Protein AF-A0A1V5Z136-F1 (afdb_monomer_lite)

Structure (mmCIF, N/CA/C/O backbone):
data_AF-A0A1V5Z136-F1
#
_entry.id   AF-A0A1V5Z136-F1
#
loop_
_atom_site.group_PDB
_atom_site.id
_atom_site.type_symbol
_atom_site.label_atom_id
_atom_site.label_alt_id
_atom_site.label_comp_id
_atom_site.label_asym_id
_atom_site.label_entity_id
_atom_site.label_seq_id
_atom_site.pdbx_PDB_ins_code
_atom_site.Cartn_x
_atom_site.Cartn_y
_atom_site.Cartn_z
_atom_site.occupancy
_atom_site.B_iso_or_equiv
_atom_site.auth_seq_id
_atom_site.auth_comp_id
_atom_site.auth_asym_id
_atom_site.auth_atom_id
_atom_site.pdbx_PDB_model_num
ATOM 1 N N . MET A 1 1 ? -1.554 -3.072 -46.218 1.00 57.72 1 MET A N 1
ATOM 2 C CA . MET A 1 1 ? -0.773 -3.272 -44.977 1.00 57.72 1 MET A CA 1
ATOM 3 C C . MET A 1 1 ? 0.629 -3.692 -45.387 1.00 57.72 1 MET A C 1
ATOM 5 O O . MET A 1 1 ? 0.768 -4.729 -46.022 1.00 57.72 1 MET A O 1
ATOM 9 N N . ASN A 1 2 ? 1.642 -2.846 -45.183 1.00 77.50 2 ASN A N 1
ATOM 10 C CA . ASN A 1 2 ? 2.935 -3.059 -45.844 1.00 77.50 2 ASN A CA 1
ATOM 11 C C . ASN A 1 2 ? 3.730 -4.125 -45.084 1.00 77.50 2 ASN A C 1
ATOM 13 O O . ASN A 1 2 ? 4.003 -3.965 -43.898 1.00 77.50 2 ASN A O 1
ATOM 17 N N . VAL A 1 3 ? 4.145 -5.181 -45.782 1.00 80.12 3 VAL A N 1
ATOM 18 C CA . VAL A 1 3 ? 4.916 -6.315 -45.234 1.00 80.12 3 VAL A CA 1
ATOM 19 C C . VAL A 1 3 ? 6.180 -5.880 -44.480 1.00 80.12 3 VAL A C 1
ATOM 21 O O . VAL A 1 3 ? 6.580 -6.525 -43.519 1.00 80.12 3 VAL A O 1
ATOM 24 N N . ARG A 1 4 ? 6.757 -4.729 -44.848 1.00 81.25 4 ARG A N 1
ATOM 25 C CA . ARG A 1 4 ? 7.908 -4.113 -44.166 1.00 81.25 4 ARG A CA 1
ATOM 26 C C . ARG A 1 4 ? 7.570 -3.646 -42.744 1.00 81.25 4 ARG A C 1
ATOM 28 O O . ARG A 1 4 ? 8.381 -3.825 -41.845 1.00 81.25 4 ARG A O 1
ATOM 35 N N . PHE A 1 5 ? 6.370 -3.102 -42.529 1.00 82.31 5 PHE A N 1
ATOM 36 C CA . PHE A 1 5 ? 5.892 -2.721 -41.193 1.00 82.31 5 PHE A CA 1
ATOM 37 C C . PHE A 1 5 ? 5.577 -3.948 -40.338 1.00 82.31 5 PHE A C 1
ATOM 39 O O . PHE A 1 5 ? 5.871 -3.951 -39.148 1.00 82.31 5 PHE A O 1
ATOM 46 N N . LEU A 1 6 ? 5.040 -5.004 -40.954 1.00 85.19 6 LEU A N 1
ATOM 47 C CA . LEU A 1 6 ? 4.765 -6.268 -40.273 1.00 85.19 6 LEU A CA 1
ATOM 48 C C . LEU A 1 6 ? 6.076 -6.925 -39.805 1.00 85.19 6 LEU A C 1
ATOM 50 O O . LEU A 1 6 ? 6.192 -7.321 -38.651 1.00 85.19 6 LEU A O 1
ATOM 54 N N . PHE A 1 7 ? 7.102 -6.925 -40.659 1.00 86.44 7 PHE A N 1
ATOM 55 C CA . PHE A 1 7 ? 8.437 -7.418 -40.319 1.00 86.44 7 PHE A CA 1
ATOM 56 C C . PHE A 1 7 ? 9.099 -6.606 -39.196 1.00 86.44 7 PHE A C 1
ATOM 58 O O . PHE A 1 7 ? 9.608 -7.188 -38.243 1.00 86.44 7 PHE A O 1
ATOM 65 N N . LEU A 1 8 ? 9.041 -5.270 -39.260 1.00 87.81 8 LEU A N 1
ATOM 66 C CA . LEU A 1 8 ? 9.574 -4.397 -38.206 1.00 87.81 8 LEU A CA 1
ATOM 67 C C . LEU A 1 8 ? 8.847 -4.593 -36.868 1.00 87.81 8 LEU A C 1
ATOM 69 O O . LEU A 1 8 ? 9.487 -4.593 -35.822 1.00 87.81 8 LEU A O 1
ATOM 73 N N . SER A 1 9 ? 7.529 -4.808 -36.898 1.00 82.62 9 SER A N 1
ATOM 74 C CA . SER A 1 9 ? 6.728 -5.070 -35.699 1.00 82.62 9 SER A CA 1
ATOM 75 C C . SER A 1 9 ? 7.068 -6.419 -35.058 1.00 82.62 9 SER A C 1
ATOM 77 O O . SER A 1 9 ? 7.237 -6.485 -33.842 1.00 82.62 9 SER A O 1
ATOM 79 N N . VAL A 1 10 ? 7.240 -7.474 -35.861 1.00 86.88 10 VAL A N 1
ATOM 80 C CA . VAL A 1 10 ? 7.647 -8.804 -35.375 1.00 86.88 10 VAL A CA 1
ATOM 81 C C . VAL A 1 10 ? 9.084 -8.787 -34.846 1.00 86.88 10 VAL A C 1
ATOM 83 O O . VAL A 1 10 ? 9.352 -9.359 -33.793 1.00 86.88 10 VAL A O 1
ATOM 86 N N . LEU A 1 11 ? 9.997 -8.079 -35.519 1.00 84.50 11 LEU A N 1
ATOM 87 C CA . LEU A 1 11 ? 11.381 -7.907 -35.070 1.00 84.50 11 LEU A CA 1
ATOM 88 C C . LEU A 1 11 ? 11.438 -7.183 -33.716 1.00 84.50 11 LEU A C 1
ATOM 90 O O . LEU A 1 11 ? 12.124 -7.633 -32.801 1.00 84.50 11 LEU A O 1
ATOM 94 N N . PHE A 1 12 ? 10.671 -6.099 -33.569 1.00 81.12 12 PHE A N 1
ATOM 95 C CA . PHE A 1 12 ? 10.576 -5.333 -32.327 1.00 81.12 12 PHE A CA 1
ATOM 96 C C . PHE A 1 12 ? 9.982 -6.162 -31.178 1.00 81.12 12 PHE A C 1
ATOM 98 O O . PHE A 1 12 ? 10.515 -6.149 -30.070 1.00 81.12 12 PHE A O 1
ATOM 105 N N . ALA A 1 13 ? 8.934 -6.947 -31.449 1.00 79.75 13 ALA A N 1
ATOM 106 C CA . ALA A 1 13 ? 8.363 -7.871 -30.471 1.00 79.75 13 ALA A CA 1
ATOM 107 C C . ALA A 1 13 ? 9.365 -8.964 -30.054 1.00 79.75 13 ALA A C 1
ATOM 109 O O . ALA A 1 13 ? 9.469 -9.285 -28.872 1.00 79.75 13 ALA A O 1
ATOM 110 N N . SER A 1 14 ? 10.152 -9.492 -30.997 1.00 74.31 14 SER A N 1
ATOM 111 C CA . SER A 1 14 ? 11.173 -10.513 -30.726 1.00 74.31 14 SER A CA 1
ATOM 112 C C . SER A 1 14 ? 12.330 -9.996 -29.866 1.00 74.31 14 SER A C 1
ATOM 114 O O . SER A 1 14 ? 12.866 -10.755 -29.062 1.00 74.31 14 SER A O 1
ATOM 116 N N . LEU A 1 15 ? 12.708 -8.722 -30.007 1.00 71.69 15 LEU A N 1
ATOM 117 C CA . LEU A 1 15 ? 13.709 -8.064 -29.157 1.00 71.69 15 LEU A CA 1
ATOM 118 C C . LEU A 1 15 ? 13.216 -7.902 -27.710 1.00 71.69 15 LEU A C 1
ATOM 120 O O . LEU A 1 15 ? 14.010 -7.990 -26.778 1.00 71.69 15 LEU A O 1
ATOM 124 N N . PHE A 1 16 ? 11.908 -7.715 -27.513 1.00 67.50 16 PHE A N 1
ATOM 125 C CA . PHE A 1 16 ? 11.298 -7.541 -26.190 1.00 67.50 16 PHE A CA 1
ATOM 126 C C . PHE A 1 16 ? 11.238 -8.836 -25.364 1.00 67.50 16 PHE A C 1
ATOM 128 O O . PHE A 1 16 ? 11.242 -8.786 -24.137 1.00 67.50 16 PHE A O 1
ATOM 135 N N . ILE A 1 17 ? 11.202 -9.996 -26.027 1.00 68.19 17 ILE A N 1
ATOM 136 C CA . ILE A 1 17 ? 11.132 -11.318 -25.377 1.00 68.19 17 ILE A CA 1
ATOM 137 C C . ILE A 1 17 ? 12.510 -11.751 -24.835 1.00 68.19 17 ILE A C 1
ATOM 139 O O . ILE A 1 17 ? 12.600 -12.635 -23.987 1.00 68.19 17 ILE A O 1
ATOM 143 N N . TYR A 1 18 ? 13.592 -11.094 -25.262 1.0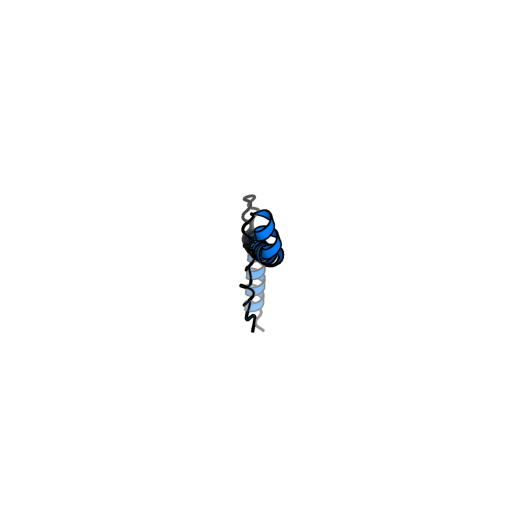0 63.06 18 TYR A N 1
ATOM 144 C CA . TYR A 1 18 ? 14.970 -11.414 -24.881 1.00 63.06 18 TYR A CA 1
ATOM 145 C C . TYR A 1 18 ? 15.431 -10.639 -23.628 1.00 63.06 18 TYR A C 1
ATOM 147 O O . TYR A 1 18 ? 16.496 -10.025 -23.607 1.00 63.06 18 TYR A O 1
ATOM 155 N N . GLN A 1 19 ? 14.608 -10.626 -22.575 1.00 57.28 19 GLN A N 1
ATOM 156 C CA . GLN A 1 19 ? 14.969 -10.058 -21.270 1.00 57.28 19 GLN A CA 1
ATOM 157 C C . GLN A 1 19 ? 15.821 -11.067 -20.482 1.00 57.28 19 GLN A C 1
ATOM 159 O O . GLN A 1 19 ? 15.363 -12.159 -20.145 1.00 57.28 19 GLN A O 1
ATOM 164 N N . GLN A 1 20 ? 17.088 -10.719 -20.234 1.00 56.31 20 GLN A N 1
ATOM 165 C CA . GLN A 1 20 ? 18.042 -11.541 -19.488 1.00 56.31 20 GLN A CA 1
ATOM 166 C C . GLN A 1 20 ? 17.646 -11.680 -18.010 1.00 56.31 20 GLN A C 1
ATOM 168 O O . GLN A 1 20 ? 17.229 -10.723 -17.366 1.00 56.31 20 GLN A O 1
ATOM 173 N N . GLN A 1 21 ? 17.853 -12.880 -17.465 1.00 54.72 21 GLN A N 1
ATOM 174 C CA . GLN A 1 21 ? 17.671 -13.201 -16.050 1.00 54.72 21 GLN A CA 1
ATOM 175 C C . GLN A 1 21 ? 18.741 -12.491 -15.205 1.00 54.72 21 GLN A C 1
ATOM 177 O O . GLN A 1 21 ? 19.886 -12.936 -15.138 1.00 54.72 21 GLN A O 1
ATOM 182 N N . ALA A 1 22 ? 18.377 -11.387 -14.557 1.00 56.28 22 ALA A N 1
ATOM 183 C CA . ALA A 1 22 ? 19.185 -10.758 -13.521 1.00 56.28 22 ALA A CA 1
ATOM 184 C C . ALA A 1 22 ? 18.587 -11.113 -12.154 1.00 56.28 22 ALA A C 1
ATOM 186 O O . ALA A 1 22 ? 17.577 -10.555 -11.746 1.00 56.28 22 ALA A O 1
ATOM 187 N N . HIS A 1 23 ? 19.219 -12.033 -11.420 1.00 55.69 23 HIS A N 1
ATOM 188 C CA . HIS A 1 23 ? 18.854 -12.381 -10.039 1.00 55.69 23 HIS A CA 1
ATOM 189 C C . HIS A 1 23 ? 19.311 -11.308 -9.030 1.00 55.69 23 HIS A C 1
ATOM 191 O O . HIS A 1 23 ? 19.997 -11.595 -8.052 1.00 55.69 23 HIS A O 1
ATOM 197 N N . ALA A 1 24 ? 18.937 -10.055 -9.267 1.00 58.31 24 ALA A N 1
ATOM 198 C CA . ALA A 1 24 ? 18.867 -9.027 -8.241 1.00 58.31 24 ALA A CA 1
ATOM 199 C C . ALA A 1 24 ? 17.376 -8.744 -8.050 1.00 58.31 24 ALA A C 1
ATOM 201 O O . ALA A 1 24 ? 16.681 -8.545 -9.034 1.00 58.31 24 ALA A O 1
ATOM 202 N N . TYR A 1 25 ? 16.899 -8.759 -6.803 1.00 53.75 25 TYR A N 1
ATOM 203 C CA . TYR A 1 25 ? 15.500 -8.713 -6.314 1.00 53.75 25 TYR A CA 1
ATOM 204 C C . TYR A 1 25 ? 14.648 -7.491 -6.764 1.00 53.75 25 TYR A C 1
ATOM 206 O O . TYR A 1 25 ? 13.627 -7.148 -6.175 1.00 53.75 25 TYR A O 1
ATOM 214 N N . LEU A 1 26 ? 15.080 -6.813 -7.819 1.00 53.69 26 LEU A N 1
ATOM 215 C CA . LEU A 1 26 ? 14.502 -5.655 -8.469 1.00 53.69 26 LEU A CA 1
ATOM 216 C C . LEU A 1 26 ? 14.226 -5.986 -9.943 1.00 53.69 26 LEU A C 1
ATOM 218 O O . LEU A 1 26 ? 14.644 -5.248 -10.834 1.00 53.69 26 LEU A O 1
ATOM 222 N N . ASP A 1 27 ? 13.508 -7.078 -10.219 1.00 62.44 27 ASP A N 1
ATOM 223 C CA . ASP A 1 27 ? 12.810 -7.178 -11.503 1.00 62.44 27 ASP A CA 1
ATOM 224 C C . ASP A 1 27 ? 11.946 -5.906 -11.640 1.00 62.44 27 ASP A C 1
ATOM 226 O O . ASP A 1 27 ? 11.232 -5.565 -10.686 1.00 62.44 27 ASP A O 1
ATOM 230 N N . PRO A 1 28 ? 11.977 -5.169 -12.768 1.00 59.00 28 PRO A N 1
ATOM 231 C CA . PRO A 1 28 ? 11.239 -3.909 -12.907 1.00 59.00 28 PRO A CA 1
ATOM 232 C C . PRO A 1 28 ? 9.726 -4.053 -12.643 1.00 59.00 28 PRO A C 1
ATOM 234 O O . PRO A 1 28 ? 9.074 -3.079 -12.275 1.00 59.00 28 PRO A O 1
ATOM 237 N N . SER A 1 29 ? 9.174 -5.268 -12.749 1.00 60.50 29 SER A N 1
ATOM 238 C CA . SER A 1 29 ? 7.801 -5.617 -12.358 1.00 60.50 29 SER A CA 1
ATOM 239 C C . SER A 1 29 ? 7.581 -5.741 -10.842 1.00 60.50 29 SER A C 1
ATOM 241 O O . SER A 1 29 ? 6.512 -5.391 -10.341 1.00 60.50 29 SER A O 1
ATOM 243 N N . SER A 1 30 ? 8.574 -6.219 -10.092 1.00 68.00 30 SER A N 1
ATOM 244 C CA . SER A 1 30 ? 8.477 -6.476 -8.646 1.00 68.00 30 SER A CA 1
ATOM 245 C C . SER A 1 30 ? 8.583 -5.192 -7.817 1.00 68.00 30 SER A C 1
ATOM 247 O O . SER A 1 30 ? 7.972 -5.087 -6.751 1.00 68.00 30 SER A O 1
ATOM 249 N N . GLY A 1 31 ? 9.275 -4.169 -8.332 1.00 72.50 31 GLY A N 1
ATOM 250 C CA . GLY A 1 31 ? 9.357 -2.855 -7.685 1.00 72.50 31 GLY A CA 1
ATOM 251 C C . GLY A 1 31 ? 7.986 -2.197 -7.476 1.00 72.50 31 GLY A C 1
ATOM 252 O O . GLY A 1 31 ? 7.716 -1.650 -6.406 1.00 72.50 31 GLY A O 1
ATOM 253 N N . SER A 1 32 ? 7.078 -2.303 -8.453 1.00 82.69 32 SER A N 1
ATOM 254 C CA . SER A 1 32 ? 5.718 -1.755 -8.338 1.00 82.69 32 SER A CA 1
ATOM 255 C C . SER A 1 32 ? 4.879 -2.481 -7.289 1.00 82.69 32 SER A C 1
ATOM 257 O O . SER A 1 32 ? 4.152 -1.830 -6.541 1.00 82.69 32 SER A O 1
ATOM 259 N N . VAL A 1 33 ? 5.006 -3.807 -7.192 1.00 87.31 33 VAL A N 1
ATOM 260 C CA . VAL A 1 33 ? 4.298 -4.614 -6.188 1.00 87.31 33 VAL A CA 1
ATOM 261 C C . VAL A 1 33 ? 4.770 -4.256 -4.781 1.00 87.31 33 VAL A C 1
ATOM 263 O O . VAL A 1 33 ? 3.946 -4.084 -3.885 1.00 87.31 33 VAL A O 1
ATOM 266 N N . LEU A 1 34 ? 6.077 -4.059 -4.585 1.00 87.06 34 LEU A N 1
ATOM 267 C CA . LEU A 1 34 ? 6.621 -3.631 -3.297 1.00 87.06 34 LEU A CA 1
ATOM 268 C C . LEU A 1 34 ? 6.043 -2.276 -2.865 1.00 87.06 34 LEU A C 1
ATOM 270 O O . LEU A 1 34 ? 5.564 -2.137 -1.741 1.00 87.06 34 LEU A O 1
ATOM 274 N N . ILE A 1 35 ? 6.025 -1.296 -3.774 1.00 90.81 35 ILE A N 1
ATOM 275 C CA . ILE A 1 35 ? 5.439 0.025 -3.512 1.00 90.81 35 ILE A CA 1
ATOM 276 C C . ILE A 1 35 ? 3.937 -0.098 -3.220 1.00 90.81 35 ILE A C 1
ATOM 278 O O . ILE A 1 35 ? 3.454 0.510 -2.269 1.00 90.81 35 ILE A O 1
ATOM 282 N N . GLN A 1 36 ? 3.196 -0.911 -3.977 1.00 92.50 36 GLN A N 1
ATOM 283 C CA . GLN A 1 36 ? 1.768 -1.148 -3.742 1.00 92.50 36 GLN A CA 1
ATOM 284 C C . GLN A 1 36 ? 1.492 -1.788 -2.378 1.00 92.50 36 GLN A C 1
ATOM 286 O O . GLN A 1 36 ? 0.562 -1.36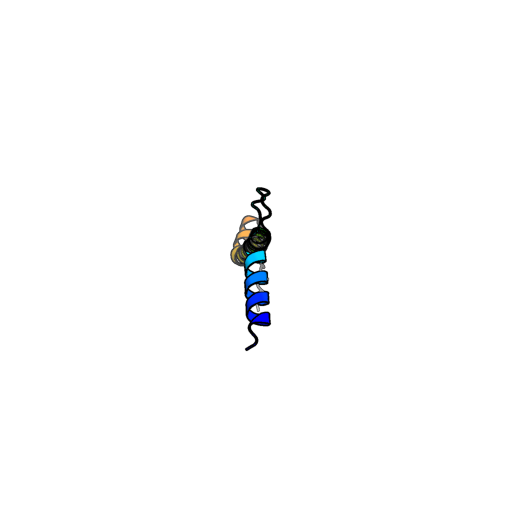3 -1.699 1.00 92.50 36 GLN A O 1
ATOM 291 N N . ILE A 1 37 ? 2.295 -2.765 -1.949 1.00 94.81 37 ILE A N 1
ATOM 292 C CA . ILE A 1 37 ? 2.165 -3.396 -0.628 1.00 94.81 37 ILE A CA 1
ATOM 293 C C . ILE A 1 37 ? 2.453 -2.381 0.478 1.00 94.81 37 ILE A C 1
ATOM 295 O O . ILE A 1 37 ? 1.713 -2.327 1.457 1.00 94.81 37 ILE A O 1
ATOM 299 N N . ILE A 1 38 ? 3.483 -1.544 0.321 1.00 96.31 38 ILE A N 1
ATOM 300 C CA . ILE A 1 38 ? 3.804 -0.493 1.294 1.00 96.31 38 ILE A CA 1
ATOM 301 C C . ILE A 1 38 ? 2.656 0.520 1.372 1.00 96.31 38 ILE A C 1
ATOM 303 O O . ILE A 1 38 ? 2.159 0.794 2.462 1.00 96.31 38 ILE A O 1
ATOM 307 N N . LEU A 1 39 ? 2.185 1.037 0.234 1.00 97.12 39 LEU A N 1
ATOM 308 C CA . LEU A 1 39 ? 1.072 1.990 0.198 1.00 97.12 39 LEU A CA 1
ATOM 309 C C . LEU A 1 39 ? -0.215 1.379 0.763 1.00 97.12 39 LEU A C 1
ATOM 311 O O . LEU A 1 39 ? -0.885 2.010 1.578 1.00 97.12 39 LEU A O 1
ATOM 315 N N . GLY A 1 40 ? -0.545 0.152 0.362 1.00 97.56 40 GLY A N 1
ATOM 316 C CA . GLY A 1 40 ? -1.714 -0.578 0.846 1.00 97.56 40 GLY A CA 1
ATOM 317 C C . GLY A 1 40 ? -1.636 -0.861 2.345 1.00 97.56 40 GLY A C 1
ATOM 318 O O . GLY A 1 40 ? -2.615 -0.657 3.059 1.00 97.56 40 GLY A O 1
ATOM 319 N N . GLY A 1 41 ? -0.461 -1.250 2.841 1.00 97.56 41 GLY A N 1
ATOM 320 C CA . GLY A 1 41 ? -0.201 -1.473 4.261 1.00 97.56 41 GLY A CA 1
ATOM 321 C C . GLY A 1 41 ? -0.343 -0.196 5.087 1.00 97.56 41 GLY A C 1
ATOM 322 O O . GLY A 1 41 ? -1.027 -0.202 6.108 1.00 97.56 41 GLY A O 1
ATOM 323 N N . VAL A 1 42 ? 0.228 0.921 4.624 1.00 98.19 42 VAL A N 1
ATOM 324 C CA . VAL A 1 42 ? 0.113 2.230 5.287 1.00 98.19 42 VAL A CA 1
ATOM 325 C C . VAL A 1 42 ? -1.338 2.714 5.295 1.00 98.19 42 VAL A C 1
ATOM 327 O O . VAL A 1 42 ? -1.850 3.111 6.343 1.00 98.19 42 VAL A O 1
ATOM 330 N N . ALA A 1 43 ? -2.034 2.639 4.159 1.00 97.88 43 ALA A N 1
ATOM 331 C CA . ALA A 1 43 ? -3.444 3.006 4.074 1.00 97.88 43 ALA A CA 1
ATOM 332 C C . ALA A 1 43 ? -4.307 2.141 5.009 1.00 97.88 43 ALA A C 1
ATOM 334 O O . ALA A 1 43 ? -5.110 2.670 5.781 1.00 97.88 43 ALA A O 1
ATOM 335 N N . GLY A 1 44 ? -4.096 0.822 4.999 1.00 97.88 44 GLY A N 1
ATOM 336 C CA . GLY A 1 44 ? -4.774 -0.120 5.887 1.00 97.88 44 GLY A CA 1
ATOM 337 C C . GLY A 1 44 ? -4.515 0.175 7.364 1.00 97.88 44 GLY A C 1
ATOM 338 O O . GLY A 1 44 ? -5.456 0.205 8.157 1.00 97.88 44 GLY A O 1
ATOM 339 N N . PHE A 1 45 ? -3.267 0.480 7.729 1.00 97.75 45 PHE A N 1
ATOM 340 C CA . PHE A 1 45 ? -2.886 0.868 9.086 1.00 97.75 45 PHE A CA 1
ATOM 341 C C . PHE A 1 45 ? -3.635 2.119 9.557 1.00 97.75 45 PHE A C 1
ATOM 343 O O . PHE A 1 45 ? -4.222 2.105 10.639 1.00 97.75 45 PHE A O 1
ATOM 350 N N . PHE A 1 46 ? -3.691 3.180 8.745 1.00 97.50 46 PHE A N 1
ATOM 351 C CA . PHE A 1 46 ? -4.429 4.398 9.099 1.00 97.50 46 PHE A CA 1
ATOM 352 C C . PHE A 1 46 ? -5.936 4.163 9.239 1.00 97.50 46 PHE A C 1
ATOM 354 O O . PHE A 1 46 ? -6.567 4.724 10.138 1.00 97.50 46 PHE A O 1
ATOM 361 N N . VAL A 1 47 ? -6.523 3.317 8.388 1.00 97.62 47 VAL A N 1
ATOM 362 C CA . VAL A 1 47 ? -7.934 2.925 8.509 1.00 97.62 47 VAL A CA 1
ATOM 363 C C . VAL A 1 47 ? -8.174 2.189 9.827 1.00 97.62 47 VAL A C 1
ATOM 365 O O . VAL A 1 47 ? -9.098 2.541 10.565 1.00 97.62 47 VAL A O 1
ATOM 368 N N . LEU A 1 48 ? -7.320 1.222 10.168 1.00 96.94 48 LEU A N 1
ATOM 369 C CA . LEU A 1 48 ? -7.401 0.498 11.435 1.00 96.94 48 LEU A CA 1
ATOM 370 C C . LEU A 1 48 ? -7.245 1.453 12.624 1.00 96.94 48 LEU A C 1
ATOM 372 O O . LEU A 1 48 ? -8.057 1.426 13.547 1.00 96.94 48 LEU A O 1
ATOM 376 N N . LEU A 1 49 ? -6.270 2.361 12.573 1.00 96.69 49 LEU A N 1
ATOM 377 C CA . LEU A 1 49 ? -6.046 3.368 13.607 1.00 96.69 49 LEU A CA 1
ATOM 378 C C . LEU A 1 49 ? -7.292 4.236 13.821 1.00 96.69 49 LEU A C 1
ATOM 380 O O . LEU A 1 49 ? -7.710 4.449 14.959 1.00 96.69 49 LEU A O 1
ATOM 384 N N . LYS A 1 50 ? -7.933 4.682 12.735 1.00 95.06 50 LYS A N 1
ATOM 385 C CA . LYS A 1 50 ? -9.164 5.480 12.784 1.00 95.06 50 LYS A CA 1
ATOM 386 C C . LYS A 1 50 ? -10.328 4.704 13.404 1.00 95.06 50 LYS A C 1
ATOM 388 O O . LYS A 1 50 ? -11.017 5.244 14.269 1.00 95.06 50 LYS A O 1
ATOM 393 N N . ILE A 1 51 ? -10.536 3.447 13.003 1.00 96.56 51 ILE A N 1
ATOM 394 C CA . ILE A 1 51 ? -11.608 2.589 13.541 1.00 96.56 51 ILE A CA 1
ATOM 395 C C . ILE A 1 51 ? -11.394 2.335 15.040 1.00 96.56 51 ILE A C 1
ATOM 397 O O . ILE A 1 51 ? -12.329 2.429 15.837 1.00 96.56 51 ILE A O 1
ATOM 401 N N . TYR A 1 52 ? -10.157 2.054 15.447 1.00 94.94 52 TYR A N 1
ATOM 402 C CA . TYR A 1 52 ? -9.821 1.707 16.826 1.00 94.94 52 TYR A CA 1
ATOM 403 C C . TYR A 1 52 ? -9.481 2.916 17.704 1.00 94.94 52 TYR A C 1
ATOM 405 O O . TYR A 1 52 ? -9.252 2.739 18.898 1.00 94.94 52 TYR A O 1
ATOM 413 N N . TRP A 1 53 ? -9.532 4.146 17.183 1.00 93.31 53 TRP A N 1
ATOM 414 C CA . TRP A 1 53 ? -9.137 5.364 17.899 1.00 93.31 53 TRP A CA 1
ATOM 415 C C . TRP A 1 53 ? -9.792 5.505 19.278 1.00 93.31 53 TRP A C 1
ATOM 417 O O . TRP A 1 53 ? -9.144 5.862 20.257 1.00 93.31 53 TRP A O 1
ATOM 427 N N . ARG A 1 54 ? -11.083 5.167 19.398 1.00 89.75 54 ARG A N 1
ATOM 428 C CA . ARG A 1 54 ? -11.793 5.180 20.691 1.00 89.75 54 ARG A CA 1
ATOM 429 C C . ARG A 1 54 ? -11.237 4.147 21.674 1.00 89.75 54 ARG A C 1
ATOM 431 O O . ARG A 1 54 ? -11.082 4.466 22.846 1.00 89.75 54 ARG A O 1
ATOM 438 N N . ARG A 1 55 ? -10.927 2.933 21.209 1.00 90.00 55 ARG A N 1
ATOM 439 C CA . ARG A 1 55 ? -10.340 1.868 22.039 1.00 90.00 55 ARG A CA 1
ATOM 440 C C . ARG A 1 55 ? -8.909 2.214 22.441 1.00 90.00 55 ARG A C 1
ATOM 442 O O . ARG A 1 55 ? -8.577 2.058 23.605 1.00 90.00 55 ARG A O 1
ATOM 449 N N . ILE A 1 56 ? -8.115 2.757 21.519 1.00 91.81 56 ILE A N 1
ATOM 450 C CA . ILE A 1 56 ? -6.742 3.212 21.771 1.00 91.81 56 ILE A CA 1
ATOM 451 C C . ILE A 1 56 ? -6.731 4.338 22.806 1.00 91.81 56 ILE A C 1
ATOM 453 O O . ILE A 1 56 ? -6.015 4.241 23.792 1.00 91.81 56 ILE A O 1
ATOM 457 N N . ARG A 1 57 ? -7.577 5.366 22.653 1.00 88.50 57 ARG A N 1
ATOM 458 C CA . ARG A 1 57 ? -7.686 6.453 23.644 1.00 88.50 57 ARG A CA 1
ATOM 459 C C . ARG A 1 57 ? -8.118 5.962 25.026 1.00 88.50 57 ARG A C 1
ATOM 461 O O . ARG A 1 57 ? -7.625 6.481 26.020 1.00 88.50 57 ARG A O 1
ATOM 468 N N . ARG A 1 58 ? -9.002 4.960 25.093 1.00 87.25 58 ARG A N 1
ATOM 469 C CA . ARG A 1 58 ? -9.388 4.310 26.357 1.00 87.25 58 ARG A CA 1
ATOM 470 C C . ARG A 1 58 ? -8.244 3.490 26.955 1.00 87.25 58 ARG A C 1
ATOM 472 O O . ARG A 1 58 ? -7.976 3.626 28.139 1.00 87.25 58 ARG A O 1
ATOM 479 N N . ALA A 1 59 ? -7.547 2.693 26.145 1.00 88.56 59 ALA A N 1
ATOM 480 C CA . ALA A 1 59 ? -6.400 1.894 26.579 1.00 88.56 59 ALA A CA 1
ATOM 481 C C . ALA A 1 59 ? -5.225 2.764 27.054 1.00 88.56 59 ALA A C 1
ATOM 483 O O . ALA A 1 59 ? -4.529 2.396 27.991 1.00 88.56 59 ALA A O 1
ATOM 484 N N . LEU A 1 60 ? -5.037 3.935 26.442 1.00 90.81 60 LEU A N 1
ATOM 485 C CA . LEU A 1 60 ? -4.032 4.921 26.838 1.00 90.81 60 LEU A CA 1
ATOM 486 C C . LEU A 1 60 ? -4.477 5.808 28.017 1.00 90.81 60 LEU A C 1
ATOM 488 O O . LEU A 1 60 ? -3.740 6.713 28.391 1.00 90.81 60 LEU A O 1
ATOM 492 N N . GLY A 1 61 ? -5.675 5.605 28.580 1.00 82.19 61 GLY A N 1
ATOM 493 C CA . GLY A 1 61 ? -6.178 6.410 29.701 1.00 82.19 61 GLY A CA 1
ATOM 494 C C . GLY A 1 61 ? -6.445 7.883 29.362 1.00 82.19 61 GLY A C 1
ATOM 495 O O . GLY A 1 61 ? -6.651 8.694 30.256 1.00 82.19 61 GLY A O 1
ATOM 496 N N . LEU A 1 62 ? -6.475 8.242 28.075 1.00 76.62 62 LEU A N 1
ATOM 497 C CA . LEU A 1 62 ? -6.722 9.606 27.588 1.00 76.62 62 LEU A CA 1
ATOM 498 C C . LEU A 1 62 ? -8.221 9.932 27.470 1.00 76.62 62 LEU A C 1
ATOM 500 O O . LEU A 1 62 ? -8.590 10.976 26.931 1.00 76.62 62 LEU A O 1
ATOM 504 N N . TYR A 1 63 ? -9.102 9.033 27.917 1.00 66.25 63 TYR A N 1
ATOM 505 C CA . TYR A 1 63 ? -10.537 9.292 27.969 1.00 66.25 63 TYR A CA 1
ATOM 506 C C . TYR A 1 63 ? -10.833 10.165 29.190 1.00 66.25 63 TYR A C 1
ATOM 508 O O . TYR A 1 63 ? -11.038 9.661 30.289 1.00 66.25 63 TYR A O 1
ATOM 516 N N . LYS A 1 64 ? -10.809 11.485 28.996 1.00 65.25 64 LYS A N 1
ATOM 517 C CA . LYS 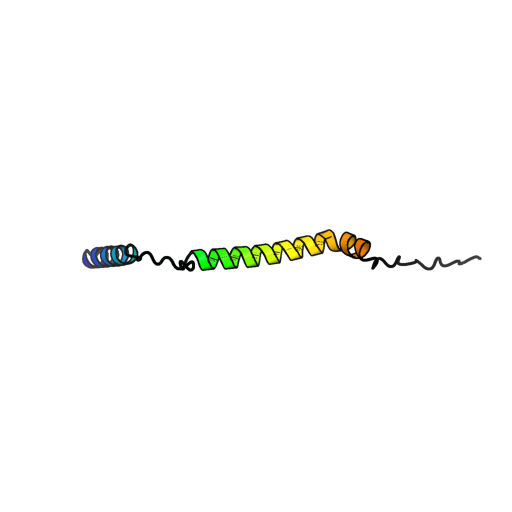A 1 64 ? -11.401 12.415 29.951 1.00 65.25 64 LYS A CA 1
ATOM 518 C C . LYS A 1 64 ? -12.910 12.331 29.755 1.00 65.25 64 LYS A C 1
ATOM 520 O O . LYS A 1 64 ? -13.393 12.572 28.653 1.00 65.25 64 LYS A O 1
ATOM 525 N N . GLU A 1 65 ? -13.620 11.887 30.786 1.00 62.44 65 GLU A N 1
ATOM 526 C CA . GLU A 1 65 ? -15.070 12.019 30.844 1.00 62.44 65 GLU A CA 1
ATOM 527 C C . GLU A 1 65 ? -15.365 13.510 30.663 1.00 62.44 65 GLU A C 1
ATOM 529 O O . GLU A 1 65 ? -14.877 14.332 31.445 1.00 62.44 65 GLU A O 1
ATOM 534 N N . ASP A 1 66 ? -16.084 13.875 29.603 1.00 61.88 66 ASP A N 1
ATOM 535 C CA . ASP A 1 66 ? -16.650 15.211 29.489 1.00 61.88 66 ASP A CA 1
ATOM 536 C C . ASP A 1 66 ? -17.724 15.289 30.579 1.00 61.88 66 ASP A C 1
ATOM 538 O O . ASP A 1 66 ? -18.887 14.954 30.362 1.00 61.88 66 ASP A O 1
ATOM 542 N N . SER A 1 67 ? -17.295 15.615 31.799 1.00 56.47 67 SER A N 1
ATOM 543 C CA . SER A 1 67 ? -18.157 15.874 32.940 1.00 56.47 67 SER A CA 1
ATOM 544 C C . SER A 1 67 ? -19.076 17.019 32.542 1.00 56.47 67 SER A C 1
ATOM 546 O O . SER A 1 67 ? -18.663 18.180 32.528 1.00 56.47 67 SER A O 1
ATOM 548 N N . HIS A 1 68 ? -20.296 16.674 32.142 1.00 57.56 68 HIS A N 1
ATOM 549 C CA . HIS A 1 68 ? -21.384 17.616 31.966 1.00 57.56 68 HIS A CA 1
ATOM 550 C C . HIS A 1 68 ? -21.542 18.337 33.311 1.00 57.56 68 HIS A C 1
ATOM 552 O O . HIS A 1 68 ? -21.799 17.653 34.304 1.00 57.56 68 HIS A O 1
ATOM 558 N N . PRO A 1 69 ? -21.318 19.662 33.413 1.00 60.19 69 PRO A N 1
ATOM 559 C CA . PRO A 1 69 ? -21.703 20.368 34.617 1.00 60.19 69 PRO A CA 1
ATOM 560 C C . PRO A 1 69 ? -23.227 20.324 34.647 1.00 60.19 69 PRO A C 1
ATOM 562 O O . PRO A 1 69 ? -23.895 21.022 33.886 1.00 60.19 69 PRO A O 1
ATOM 565 N N . GLU A 1 70 ? -23.753 19.416 35.463 1.00 62.38 70 GLU A N 1
ATOM 566 C CA . GLU A 1 70 ? -25.140 19.393 35.892 1.00 62.38 70 GLU A CA 1
ATOM 567 C C . GLU A 1 70 ? -25.448 20.791 36.426 1.00 62.38 70 GLU A C 1
ATOM 569 O O . GLU A 1 70 ? -24.956 21.210 37.475 1.00 62.38 70 GLU A O 1
ATOM 574 N N . ASN A 1 71 ? -26.150 21.572 35.606 1.00 63.16 71 ASN A N 1
ATOM 575 C CA . ASN A 1 71 ? -26.682 22.855 36.007 1.00 63.16 71 ASN A CA 1
ATOM 576 C C . ASN A 1 71 ? -27.793 22.542 37.002 1.00 63.16 71 ASN A C 1
ATOM 578 O O . ASN A 1 71 ? -28.931 22.285 36.615 1.00 63.16 71 ASN A O 1
ATOM 582 N N . VAL A 1 72 ? -27.408 22.494 38.275 1.00 65.12 72 VAL A N 1
ATOM 583 C CA . VAL A 1 72 ? -28.317 22.580 39.408 1.00 65.12 72 VAL A CA 1
ATOM 584 C C . VAL A 1 72 ? -28.892 23.996 39.387 1.00 65.12 72 VAL A C 1
ATOM 586 O O . VAL A 1 72 ? -28.410 24.908 40.057 1.00 65.12 72 VAL A O 1
ATOM 589 N N . SER A 1 73 ? -29.885 24.192 38.524 1.00 64.56 73 SER A N 1
ATOM 590 C CA . SER A 1 73 ? -30.887 25.234 38.665 1.00 64.56 73 SER A CA 1
ATOM 591 C C . SER A 1 73 ? -31.942 24.692 39.623 1.00 64.56 73 SER A C 1
ATOM 593 O O . SER A 1 73 ? -33.000 24.240 39.187 1.00 64.56 73 SER A O 1
ATOM 595 N N . ASP A 1 74 ? -31.600 24.662 40.908 1.00 65.19 74 ASP A N 1
ATOM 596 C CA . ASP A 1 74 ? -32.603 24.517 41.956 1.00 65.19 74 ASP A CA 1
ATOM 597 C C . ASP A 1 74 ? -33.271 25.886 42.143 1.00 65.19 74 ASP A C 1
ATOM 599 O O . ASP A 1 74 ? -32.604 26.903 42.364 1.00 65.19 74 ASP A O 1
ATOM 603 N N . GLU A 1 75 ? -34.586 25.868 41.931 1.00 55.47 75 GLU A N 1
ATOM 604 C CA . GLU A 1 75 ? -35.573 26.923 42.184 1.00 55.47 75 GLU A CA 1
ATOM 605 C C . GLU A 1 75 ? -35.609 27.383 43.651 1.00 55.47 75 GLU A C 1
ATOM 607 O O . GLU A 1 75 ? -35.321 26.568 44.560 1.00 55.47 75 GLU A O 1
#

Sequence (75 aa):
MNVRFLFLSVLFASLFIYQQQAHAYLDPSSGSVLIQIILGGVAGFFVLLKIYWRRIRRALGLYKEDSHPENVSDE

Foldseek 3Di:
DDVVVVVVVVVVVVVVVPDDDDPDCCPVVVVVVVVVCVVVVVVVVVVVCVVCVVVVCVVVVVDDPPPDPPPPPDD

Radius of gyration: 30.55 Å; chains: 1; bounding box: 55×40×88 Å

pLDDT: mean 77.89, std 15.19, range [53.69, 98.19]

Secondary structure (DSSP, 8-state):
--HHHHHHHHHHHHHHT------SS--HHHHHHHHHHHHHHHHHHHHHHHHHHHHHHHHTT--------------

=== Feature glossary ===
The features interleaved in this record are:

— What the protein is —

Sequence gives the chain of amino acids in standard one-letter code (A=alanine, C=cysteine, …, Y=tyrosine), read N→C. It is the only feature that is directly encoded by the gene; all structural features are derived from the folded form of this sequence.

Database cross-references. InterPro integrates a dozen domain/family signature databases into unified entries with residue-range hits. GO terms attach function/process/location labels with evidence codes. CATH codes position the fold in a four-level structural taxonomy. Organism is the NCBI-taxonomy species name.

— Where its atoms are —

Atomic coordinates in PDBx/mmCIF format — the same representation the Protein Data Bank distributes. Each line of the _atom_site loop places one backbone atom in Cartesian space (units: ångströms, origin: arbitrary).

The six renders are orthographic views along the three Cartesian axes in both directions. Representation (cartoon, sticks, or surface) and color scheme (sequence-rainbow or by-chain) vary across proteins so the training set covers all the common visualization conventions.

— Local backbone conformation —

Eight-state secondary structure (DSSP): H is the canonical α-helix, G the tighter 3₁₀-helix, I the wider π-helix; E/B are β-structure, T and S are turns and bends, and '-' is everything else. DSSP derives these from the pattern of main-chain N–H···O=C hydrogen bonds, not from the sequence.

P-SEA three-state annotation labels each residue as helix, strand, or coil based purely on the geometry of the Cα trace. It serves as a fallback when the full backbone (and thus DSSP) is unavailable.

The φ/ψ torsion pair specifies the backbone conformation at each residue. φ rotates about the N–Cα bond, ψ about the Cα–C bond. Steric clashes forbid most of the (φ, ψ) plane — the allowed regions (α-helix basin, β-sheet basin, left-handed helix) are the Ramachandran-allowed regions.

— 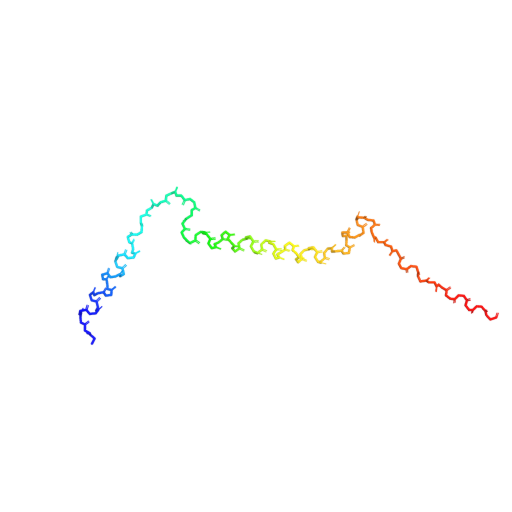Global shape and packing —

The geometric summary reports three shape descriptors. Rg (radius of gyration) measures how spread out the Cα atoms are about their centre of mass; compact globular proteins have small Rg, elongated or unfolded ones large.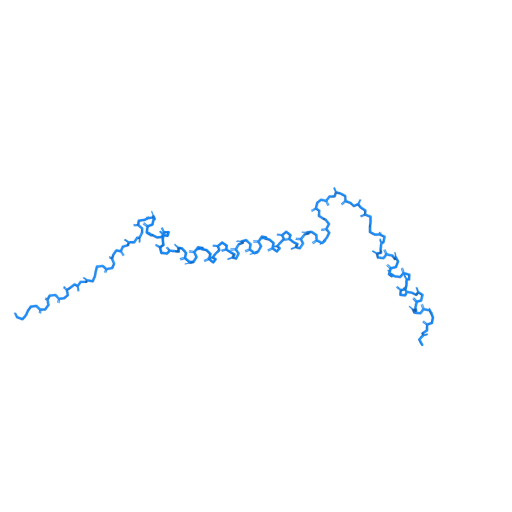 Cα contacts (<8 Å, |i−j|>4) count long-range residue pairs in spatial proximity — high for tightly packed folds, near zero for rods or random coil. The bounding-box extents give the protein's footprint along x, y, z in Å.

Solvent-accessible surface area (SASA) is the area in Å² traced out by the centre of a 1.4 Å probe sphere (a water molecule) rolled over the protein's van der Waals surface (Shrake–Rupley / Lee–Richards construction). Buried residues have near-zero SASA; fully exposed residues can exceed 200 Å². The total SASA scales roughly with the number of surface residues.

The contact map is a binary N×N matrix image: pixel (i, j) is dark where Cα_i and Cα_j are within 8 Å and |i−j|>4. Because the |i−j|>4 filter removes local helical contacts, off-diagonal stripes parallel to the main diagonal indicate parallel β-sheets; stripes perpendicular to it indicate antiparallel β-sheets. The Ramachandran plot scatters every residue's (φ, ψ) pair against the sterically allowed regions. The PAE heatmap renders the predicted-aligned-error matrix.

— Structural neighbo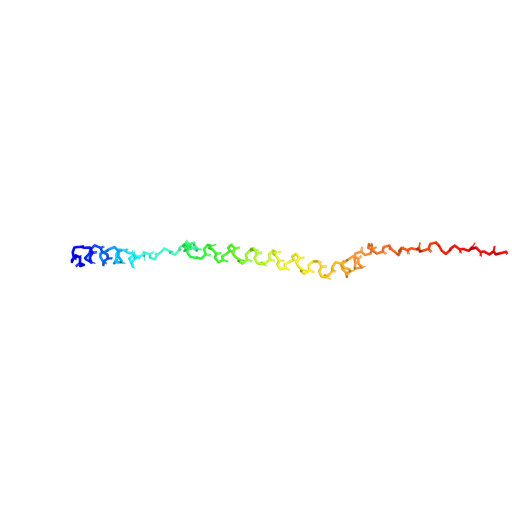rhood —

3Di is Foldseek's structural alphabet. Each residue is assigned one of twenty discrete states based on how its Cα sits relative to its spatial (not sequential) neighbors. Aligning 3Di strings finds structural homologs roughly as well as full 3D superposition, but orders of magnitude faster.

Nearest PDB neighbors are the top structural matches found by Foldseek when searching this structure against the entire Protein Data Bank. Each hit reports a TM-score (0 to 1; >0.5 almost always implies the same fold) and an E-value. These are *structural* homologs — they may share no detectable sequence similarity.

— Confidence and disorder —

For AlphaFold models, the B-factor field carries pLDDT — the model's own estimate of local accuracy on a 0–100 scale. Regions with pLDDT<50 should be treated as essentially unmodeled; they often correspond to intrinsically disordered segments.

Crystallographic B-factors measure how much each atom's electron density is smeared out, in Å². They rise in mobile loops and surface residues and fall in the buried interior. In AlphaFold models this column is repurposed to hold pLDDT instead.

Predicted aligned error is AlphaFold's pairwise confidence. Unlike pLDDT (per-residue), PAE is per-residue-pair and captures whether two parts of the structure are correctly placed relative to each other. Units are ångströms of expected positional error.